Protein AF-M5BKD4-F1 (afdb_monomer)

Radius of gyration: 19.67 Å; Cα contacts (8 Å, |Δi|>4): 62; chains: 1; bounding box: 41×24×60 Å

Secondary structure (DSSP, 8-state):
-HHHHHHHHH-TTHHHH-GGGTSPPTT--HHHHHHHHHHHHHHHHHHHHHHHHHHHHHHHHTTPPPPPHHHHHHHHHHHHHHHHHHHHHTTSTT-PPPTT----------

pLDDT: mean 80.67, std 17.55, range [36.06, 97.69]

Mean predicted aligned error: 9.78 Å

Structure (mmCIF, N/CA/C/O backbone):
data_AF-M5BKD4-F1
#
_entry.id   AF-M5BKD4-F1
#
loop_
_atom_site.group_PDB
_atom_site.id
_atom_site.type_symbol
_atom_site.label_atom_id
_atom_site.label_alt_id
_atom_site.label_comp_id
_atom_site.label_asym_id
_atom_site.label_entity_id
_atom_site.label_seq_id
_atom_site.pdbx_PDB_ins_code
_atom_site.Cartn_x
_atom_site.Cartn_y
_atom_site.Cartn_z
_atom_site.occupancy
_atom_site.B_iso_or_equiv
_atom_site.auth_seq_id
_atom_site.auth_comp_id
_atom_site.auth_asym_id
_atom_site.auth_atom_id
_atom_site.pdbx_PDB_model_num
ATOM 1 N N . MET A 1 1 ? 9.746 0.955 -15.066 1.00 68.75 1 MET A N 1
ATOM 2 C CA . MET A 1 1 ? 8.627 1.755 -14.499 1.00 68.75 1 MET A CA 1
ATOM 3 C C . MET A 1 1 ? 7.268 1.361 -15.089 1.00 68.75 1 MET A C 1
ATOM 5 O O . MET A 1 1 ? 7.134 1.356 -16.309 1.00 68.75 1 MET A O 1
ATOM 9 N N . LYS A 1 2 ? 6.250 1.088 -14.249 1.00 69.81 2 LYS A N 1
ATOM 10 C CA . LYS A 1 2 ? 4.887 0.645 -14.652 1.00 69.81 2 LYS A CA 1
ATOM 11 C C . LYS A 1 2 ? 4.189 1.588 -15.643 1.00 69.81 2 LYS A C 1
ATOM 13 O O . LYS A 1 2 ? 3.612 1.123 -16.620 1.00 69.81 2 LYS A O 1
ATOM 18 N N . LEU A 1 3 ? 4.299 2.904 -15.440 1.00 71.19 3 LEU A N 1
ATOM 19 C CA . LEU A 1 3 ? 3.652 3.916 -16.289 1.00 71.19 3 LEU A CA 1
ATOM 20 C C . LEU A 1 3 ? 4.162 3.892 -17.741 1.00 71.19 3 LEU A C 1
ATOM 22 O O . LEU A 1 3 ? 3.376 4.015 -18.676 1.00 71.19 3 LEU A O 1
ATOM 26 N N . ARG A 1 4 ? 5.468 3.665 -17.935 1.00 72.81 4 ARG A N 1
ATOM 27 C CA . ARG A 1 4 ? 6.080 3.509 -19.264 1.00 72.81 4 ARG A CA 1
ATOM 28 C C . ARG A 1 4 ? 5.509 2.296 -19.999 1.00 72.81 4 ARG A C 1
ATOM 30 O O . ARG A 1 4 ? 5.099 2.405 -21.150 1.00 72.81 4 ARG A O 1
ATOM 37 N N . HIS A 1 5 ? 5.448 1.148 -19.327 1.00 71.88 5 HIS A N 1
ATOM 38 C CA . HIS A 1 5 ? 4.913 -0.072 -19.934 1.00 71.88 5 HIS A CA 1
ATOM 39 C C . HIS A 1 5 ? 3.405 0.049 -20.203 1.00 71.88 5 HIS A C 1
ATOM 41 O O . HIS A 1 5 ? 2.950 -0.355 -21.267 1.00 71.88 5 HIS A O 1
ATOM 47 N N . GLN A 1 6 ? 2.640 0.711 -19.326 1.00 74.38 6 GLN A N 1
ATOM 48 C CA . GLN A 1 6 ? 1.237 1.055 -19.600 1.00 74.38 6 GLN A CA 1
ATOM 49 C C . GLN A 1 6 ? 1.090 1.941 -20.848 1.00 74.38 6 GLN A C 1
ATOM 51 O O . GLN A 1 6 ? 0.221 1.679 -21.677 1.00 74.38 6 GLN A O 1
ATOM 56 N N . LEU A 1 7 ? 1.953 2.950 -21.024 1.00 75.00 7 LEU A N 1
ATOM 57 C CA . LEU A 1 7 ? 1.940 3.827 -22.200 1.00 75.00 7 LEU A CA 1
ATOM 58 C C . LEU A 1 7 ? 2.170 3.044 -23.505 1.00 75.00 7 LEU A C 1
ATOM 60 O O . LEU A 1 7 ? 1.469 3.266 -24.491 1.00 75.00 7 LEU A O 1
ATOM 64 N N . PHE A 1 8 ? 3.104 2.091 -23.504 1.00 76.75 8 PHE A N 1
ATOM 65 C CA . PHE A 1 8 ? 3.389 1.249 -24.673 1.00 76.75 8 PHE A CA 1
ATOM 66 C C . PHE A 1 8 ? 2.332 0.170 -24.924 1.00 76.75 8 PHE A C 1
ATOM 68 O O . PHE A 1 8 ? 2.098 -0.197 -26.078 1.00 76.75 8 PHE A O 1
ATOM 75 N N . THR A 1 9 ? 1.662 -0.308 -23.875 1.00 75.69 9 THR A N 1
ATOM 76 C CA . THR A 1 9 ? 0.488 -1.181 -24.001 1.00 75.69 9 THR A CA 1
ATOM 77 C C . THR A 1 9 ? -0.682 -0.446 -24.658 1.00 75.69 9 THR A C 1
ATOM 79 O O . THR A 1 9 ? -1.397 -1.047 -25.460 1.00 75.69 9 THR A O 1
ATOM 82 N N . LEU A 1 10 ? -0.854 0.849 -24.369 1.00 79.44 10 LEU A N 1
ATOM 83 C CA . LEU A 1 10 ? -1.895 1.689 -24.970 1.00 79.44 10 LEU A CA 1
ATOM 84 C C . LEU A 1 10 ? -1.586 2.058 -26.429 1.00 79.44 10 LEU A C 1
ATOM 86 O O . LEU A 1 10 ? -2.458 1.917 -27.284 1.00 79.44 10 LEU A O 1
ATOM 90 N N . ASP A 1 11 ? -0.358 2.487 -26.736 1.00 80.75 11 ASP A N 1
ATOM 91 C CA . ASP A 1 11 ? 0.073 2.757 -28.112 1.00 80.75 11 ASP A CA 1
ATOM 92 C C . ASP A 1 11 ? 1.527 2.328 -28.360 1.00 80.75 11 ASP A C 1
ATOM 94 O O . ASP A 1 11 ? 2.500 3.016 -28.037 1.00 80.75 11 ASP A O 1
ATOM 98 N N . LYS A 1 12 ? 1.675 1.193 -29.052 1.00 79.50 12 LYS A N 1
ATOM 99 C CA . LYS A 1 12 ? 2.974 0.623 -29.439 1.00 79.50 12 LYS A CA 1
ATOM 100 C C . LYS A 1 12 ? 3.783 1.525 -30.380 1.00 79.50 12 LYS A C 1
ATOM 102 O O . LYS A 1 12 ? 4.991 1.323 -30.518 1.00 79.50 12 LYS A O 1
ATOM 107 N N . LYS A 1 13 ? 3.157 2.495 -31.063 1.00 81.69 13 LYS A N 1
ATOM 108 C CA . LYS A 1 13 ? 3.862 3.451 -31.936 1.00 81.69 13 LYS A CA 1
ATOM 109 C C . LYS A 1 13 ? 4.661 4.470 -31.126 1.00 81.69 13 LYS A C 1
ATOM 111 O O . LYS A 1 13 ? 5.674 4.951 -31.632 1.00 81.69 13 LYS A O 1
ATOM 116 N N . LEU A 1 14 ? 4.267 4.750 -29.880 1.00 81.12 14 LEU A N 1
ATOM 117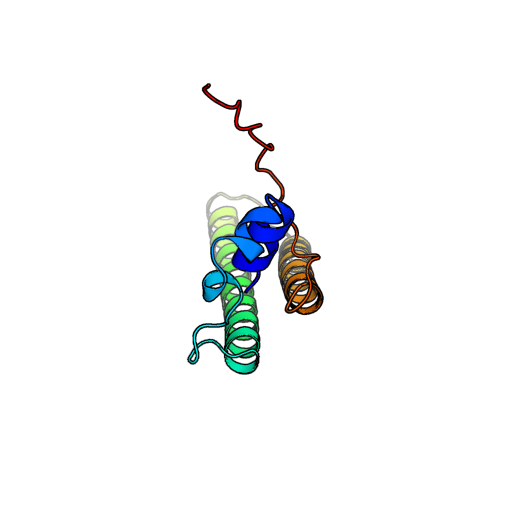 C CA . LEU A 1 14 ? 4.977 5.689 -29.006 1.00 81.12 14 LEU A CA 1
ATOM 118 C C . LEU A 1 14 ? 6.401 5.225 -28.705 1.00 81.12 14 LEU A C 1
ATOM 120 O O . LEU A 1 14 ? 7.312 6.037 -28.789 1.00 81.12 14 LEU A O 1
ATOM 124 N N . LYS A 1 15 ? 6.616 3.918 -28.507 1.00 74.88 15 LYS A N 1
ATOM 125 C CA . LYS A 1 15 ? 7.957 3.337 -28.313 1.00 74.88 15 LYS A CA 1
ATOM 126 C C . LYS A 1 15 ? 8.910 3.613 -29.485 1.00 74.88 15 LYS A C 1
ATOM 128 O O . LYS A 1 15 ? 10.107 3.765 -29.291 1.00 74.88 15 LYS A O 1
ATOM 133 N N . LYS A 1 16 ? 8.385 3.686 -30.715 1.00 78.06 16 LYS A N 1
ATOM 134 C CA . LYS A 1 16 ? 9.183 3.999 -31.917 1.00 78.06 16 LYS A CA 1
ATOM 135 C C . LYS A 1 16 ? 9.385 5.497 -32.126 1.00 78.06 16 LYS A C 1
ATOM 137 O O . LYS A 1 16 ? 10.372 5.891 -32.732 1.00 78.06 16 LYS A O 1
ATOM 142 N N . LYS A 1 17 ? 8.408 6.307 -31.716 1.00 83.88 17 LYS A N 1
ATOM 143 C CA . LYS A 1 17 ? 8.403 7.760 -31.924 1.00 83.88 17 LYS A CA 1
ATOM 144 C C . LYS A 1 17 ? 9.224 8.500 -30.866 1.00 83.88 17 LYS A C 1
ATOM 146 O O . LYS A 1 17 ? 9.780 9.545 -31.180 1.00 83.88 17 LYS A O 1
ATOM 151 N N . TYR A 1 18 ? 9.281 7.945 -29.662 1.00 81.31 18 TYR A N 1
ATOM 152 C CA . TYR A 1 18 ? 9.923 8.520 -28.490 1.00 81.31 18 TYR A CA 1
ATOM 153 C C . TYR A 1 18 ? 10.785 7.440 -27.828 1.00 81.31 18 TYR A C 1
ATOM 155 O O . TYR A 1 18 ? 10.384 6.817 -26.844 1.00 81.31 18 TYR A O 1
ATOM 163 N N . SER A 1 19 ? 11.936 7.138 -28.431 1.00 77.50 19 SER A N 1
ATOM 164 C CA . SER A 1 19 ? 12.856 6.102 -27.940 1.00 77.50 19 SER A CA 1
ATOM 165 C C . SER A 1 19 ? 13.429 6.430 -26.562 1.00 77.50 19 SER A C 1
ATOM 167 O O . SER A 1 19 ? 13.729 5.524 -25.796 1.00 77.50 19 SER A O 1
ATOM 169 N N . GLU A 1 20 ? 13.513 7.713 -26.215 1.00 75.44 20 GLU A N 1
ATOM 170 C CA . GLU A 1 20 ? 13.887 8.198 -24.886 1.00 75.44 20 GLU A CA 1
ATOM 171 C C . GLU A 1 20 ? 12.910 7.744 -23.797 1.00 75.44 20 GLU A C 1
ATOM 173 O O . GLU A 1 20 ? 13.303 7.591 -22.647 1.00 75.44 20 GLU A O 1
ATOM 178 N N . LEU A 1 21 ? 11.647 7.473 -24.154 1.00 72.56 21 LEU A N 1
ATOM 179 C CA . LEU A 1 21 ? 10.689 6.898 -23.216 1.00 72.56 21 LEU A CA 1
ATOM 180 C C . LEU A 1 21 ? 10.969 5.423 -22.954 1.00 72.56 21 LEU A C 1
ATOM 182 O O . LEU A 1 21 ? 10.406 4.910 -22.002 1.00 72.56 21 LEU A O 1
ATOM 186 N N . ASP A 1 22 ? 11.750 4.727 -23.788 1.00 71.69 22 ASP A N 1
ATOM 187 C CA . ASP A 1 22 ? 12.110 3.314 -23.593 1.00 71.69 22 ASP A CA 1
ATOM 188 C C . ASP A 1 22 ? 13.294 3.152 -22.629 1.00 71.69 22 ASP A C 1
ATOM 190 O O . ASP A 1 22 ? 13.435 2.119 -21.973 1.00 71.69 22 ASP A O 1
ATOM 194 N N . GLU A 1 23 ? 14.109 4.194 -22.485 1.00 68.62 23 GLU A N 1
ATOM 195 C CA . GLU A 1 23 ? 15.229 4.218 -21.552 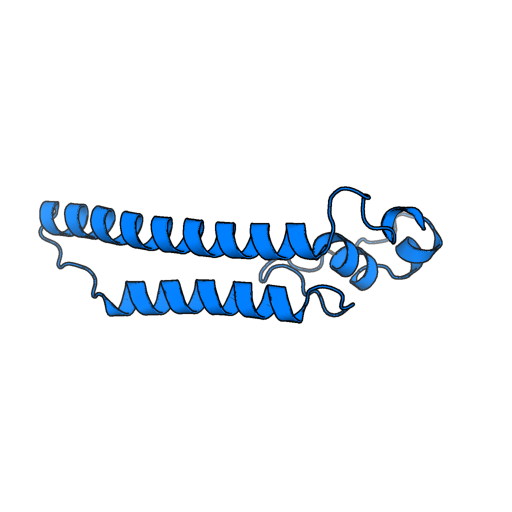1.00 68.62 23 GLU A CA 1
ATOM 196 C C . GLU A 1 23 ? 14.735 4.492 -20.124 1.00 68.62 23 GLU A C 1
ATOM 198 O O . GLU A 1 23 ? 13.699 5.115 -19.884 1.00 68.62 23 GLU A O 1
ATOM 203 N N . LEU A 1 24 ? 15.418 3.900 -19.148 1.00 63.75 24 LEU A N 1
ATOM 204 C CA . LEU A 1 24 ? 15.221 4.218 -17.737 1.00 63.75 24 LEU A CA 1
ATOM 205 C C . LEU A 1 24 ? 16.060 5.472 -17.458 1.00 63.75 24 LEU A C 1
ATOM 207 O O . LEU A 1 24 ? 17.203 5.531 -17.912 1.00 63.75 24 LEU A O 1
ATOM 211 N N . GLU A 1 25 ? 15.529 6.462 -16.736 1.00 65.19 25 GLU A N 1
ATOM 212 C CA . GLU A 1 25 ? 16.392 7.538 -16.233 1.00 65.19 25 GLU A CA 1
ATOM 213 C C . GLU A 1 25 ? 17.504 6.895 -15.393 1.00 65.19 25 GLU A C 1
ATOM 215 O O . GLU A 1 25 ? 17.225 6.002 -14.592 1.00 65.19 25 GLU A O 1
ATOM 220 N N . SER A 1 26 ? 18.758 7.310 -15.599 1.00 60.34 26 SER A N 1
ATOM 221 C CA . SER A 1 26 ? 19.947 6.637 -15.045 1.00 60.34 26 SER A CA 1
ATOM 222 C C . SER A 1 26 ? 19.937 6.481 -13.525 1.00 60.34 26 SER A C 1
ATOM 224 O O . SER A 1 26 ? 20.637 5.622 -12.999 1.00 60.34 26 SER A O 1
ATOM 226 N N . ASP A 1 27 ? 19.149 7.306 -12.837 1.00 67.19 27 ASP A N 1
ATOM 227 C CA . ASP A 1 27 ? 19.057 7.369 -11.379 1.00 67.19 27 ASP A CA 1
ATOM 228 C C . ASP A 1 27 ? 17.902 6.516 -10.816 1.00 67.19 27 ASP A C 1
ATOM 230 O O . ASP A 1 27 ? 17.766 6.375 -9.601 1.00 67.19 27 ASP A O 1
ATOM 234 N N . LEU A 1 28 ? 17.054 5.954 -11.683 1.00 71.88 28 LEU A N 1
ATOM 235 C CA . LEU A 1 28 ? 15.892 5.134 -11.337 1.00 71.88 28 LEU A CA 1
ATOM 236 C C . LEU A 1 28 ? 16.125 3.681 -11.753 1.00 71.88 28 LEU A C 1
ATOM 238 O O . LEU A 1 28 ? 15.372 3.159 -12.567 1.00 71.88 28 LEU A O 1
ATOM 242 N N . ASP A 1 29 ? 17.161 3.033 -11.224 1.00 78.81 29 ASP A N 1
ATOM 243 C CA . ASP A 1 29 ? 17.441 1.623 -11.511 1.00 78.81 29 ASP A CA 1
ATOM 244 C C . ASP A 1 29 ? 16.433 0.650 -10.862 1.00 78.81 29 ASP A C 1
ATOM 246 O O . ASP A 1 29 ? 15.570 1.019 -10.057 1.00 78.81 29 ASP A O 1
ATOM 250 N N . ASP A 1 30 ? 16.517 -0.627 -11.243 1.00 79.94 30 ASP A N 1
ATOM 251 C CA . ASP A 1 30 ? 15.615 -1.665 -10.731 1.00 79.94 30 ASP A CA 1
ATOM 252 C C . ASP A 1 30 ? 15.754 -1.870 -9.210 1.00 79.94 30 ASP A C 1
ATOM 254 O O . ASP A 1 30 ? 14.771 -2.217 -8.551 1.00 79.94 30 ASP A O 1
ATOM 258 N N . GLU A 1 31 ? 16.941 -1.616 -8.643 1.00 85.56 31 GLU A N 1
ATOM 259 C CA . GLU A 1 31 ? 17.197 -1.725 -7.202 1.00 85.56 31 GLU A CA 1
ATOM 260 C C . GLU A 1 31 ? 16.504 -0.595 -6.427 1.00 85.56 31 GLU A C 1
ATOM 262 O O . GLU A 1 31 ? 15.883 -0.828 -5.385 1.00 85.56 31 GLU A O 1
ATOM 267 N N . PHE A 1 32 ? 16.561 0.634 -6.948 1.00 87.56 32 PHE A N 1
ATOM 268 C CA . PHE A 1 32 ? 15.837 1.777 -6.411 1.00 87.56 32 PHE A CA 1
ATOM 269 C C . PHE A 1 32 ? 14.332 1.522 -6.431 1.00 87.56 32 PHE A C 1
ATOM 271 O O . PHE A 1 32 ? 13.659 1.772 -5.428 1.00 87.56 32 PHE A O 1
ATOM 278 N N . ILE A 1 33 ? 13.805 1.011 -7.549 1.00 84.9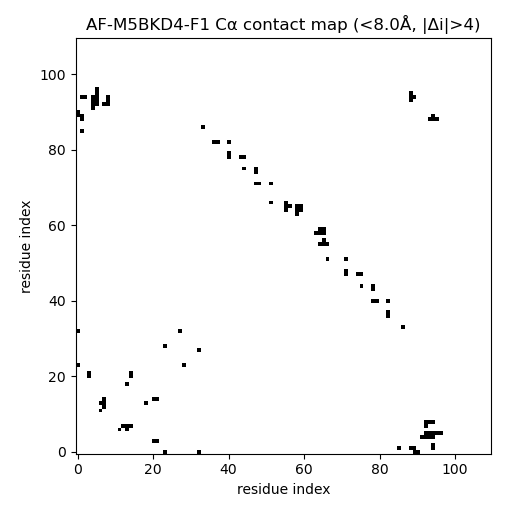4 33 ILE A N 1
ATOM 279 C CA . ILE A 1 33 ? 12.373 0.722 -7.690 1.00 84.94 33 ILE A CA 1
ATOM 280 C C . ILE A 1 33 ? 11.943 -0.345 -6.679 1.00 84.94 33 ILE A C 1
ATOM 282 O O . ILE A 1 33 ? 10.951 -0.134 -5.988 1.00 84.94 33 ILE A O 1
ATOM 286 N N . GLU A 1 34 ? 12.695 -1.441 -6.536 1.00 89.19 34 GLU A N 1
ATOM 287 C CA . GLU A 1 34 ? 12.384 -2.485 -5.550 1.00 89.19 34 GLU A CA 1
ATOM 288 C C . GLU A 1 34 ? 12.361 -1.930 -4.123 1.00 89.19 34 GLU A C 1
ATOM 290 O O . GLU A 1 34 ? 11.369 -2.083 -3.411 1.00 89.19 34 GLU A O 1
ATOM 295 N N . ARG A 1 35 ? 13.407 -1.194 -3.732 1.00 91.31 35 ARG A N 1
ATOM 296 C CA . ARG A 1 35 ? 13.498 -0.590 -2.397 1.00 91.31 35 ARG A CA 1
ATOM 297 C C . ARG A 1 35 ? 12.371 0.408 -2.131 1.00 91.31 35 ARG A C 1
ATOM 299 O O . ARG A 1 35 ? 11.868 0.495 -1.011 1.00 91.31 35 ARG A O 1
ATOM 306 N N . TRP A 1 36 ? 12.002 1.197 -3.137 1.00 91.44 36 TRP A N 1
ATOM 307 C CA . TRP A 1 36 ? 10.914 2.161 -3.024 1.00 91.44 36 TRP A CA 1
ATOM 308 C C . TRP A 1 36 ? 9.558 1.464 -2.887 1.00 91.44 36 TRP A C 1
ATOM 310 O O . TRP A 1 36 ? 8.754 1.876 -2.052 1.00 91.44 36 TRP A O 1
ATOM 320 N N . GLU A 1 37 ? 9.309 0.408 -3.667 1.00 91.31 37 GLU A N 1
ATOM 321 C CA . GLU A 1 37 ? 8.078 -0.386 -3.595 1.00 91.31 37 GLU A CA 1
ATOM 322 C C . GLU A 1 37 ? 7.935 -1.070 -2.228 1.00 91.31 37 GLU A C 1
ATOM 324 O O . GLU A 1 37 ? 6.862 -1.000 -1.630 1.00 91.31 37 GLU A O 1
ATOM 329 N N . ASP A 1 38 ? 9.015 -1.629 -1.678 1.00 93.50 38 ASP A N 1
ATOM 330 C CA . ASP A 1 38 ? 9.014 -2.220 -0.333 1.00 93.50 38 ASP A CA 1
ATOM 331 C C . ASP A 1 38 ? 8.726 -1.168 0.751 1.00 93.50 38 ASP A C 1
ATOM 333 O O . ASP A 1 38 ? 7.829 -1.349 1.580 1.00 93.50 38 ASP A O 1
ATOM 337 N N . ALA A 1 39 ? 9.398 -0.013 0.700 1.00 94.56 39 ALA A N 1
ATOM 338 C CA . ALA A 1 39 ? 9.145 1.083 1.638 1.00 94.56 39 ALA A CA 1
ATOM 339 C C . ALA A 1 39 ? 7.697 1.602 1.552 1.00 94.56 39 ALA A C 1
ATOM 341 O O . ALA A 1 39 ? 7.096 1.983 2.560 1.00 94.56 39 ALA A O 1
ATOM 342 N N . LYS A 1 40 ? 7.114 1.615 0.348 1.00 94.75 40 LYS A N 1
ATOM 343 C CA . LYS A 1 40 ? 5.724 2.030 0.133 1.00 94.75 40 LYS A CA 1
ATOM 344 C C . LYS A 1 40 ? 4.720 1.007 0.646 1.00 94.75 40 LYS A C 1
ATOM 346 O O . LYS A 1 40 ? 3.747 1.407 1.288 1.00 94.75 40 LYS A O 1
ATOM 351 N N . ARG A 1 41 ? 4.990 -0.284 0.448 1.00 95.44 41 ARG A N 1
ATOM 352 C CA . ARG A 1 41 ? 4.212 -1.382 1.033 1.00 95.44 41 ARG A CA 1
ATOM 353 C C . ARG A 1 41 ? 4.148 -1.247 2.555 1.00 95.44 41 ARG A C 1
ATOM 355 O O . ARG A 1 41 ? 3.060 -1.253 3.132 1.00 95.44 41 ARG A O 1
ATOM 362 N N . GLU A 1 42 ? 5.295 -1.045 3.204 1.00 96.88 42 GLU A N 1
ATOM 363 C CA . GLU A 1 42 ? 5.374 -0.841 4.656 1.00 96.88 42 GLU A CA 1
ATOM 364 C C . GLU A 1 42 ? 4.602 0.406 5.116 1.00 96.88 42 GLU A C 1
ATOM 366 O O . GLU A 1 42 ? 3.837 0.350 6.086 1.00 96.88 42 GLU A O 1
ATOM 371 N N . GLU A 1 43 ? 4.751 1.528 4.401 1.00 96.50 43 GLU A N 1
ATOM 372 C CA . GLU A 1 43 ? 4.041 2.777 4.692 1.00 96.50 43 GLU A CA 1
ATOM 373 C C . GLU A 1 43 ? 2.514 2.594 4.625 1.00 96.50 43 GLU A C 1
ATOM 375 O O . GLU A 1 43 ? 1.780 3.097 5.484 1.00 96.50 43 GLU A O 1
ATOM 380 N N . GLU A 1 44 ? 2.012 1.877 3.619 1.00 96.94 44 GLU A N 1
ATOM 381 C CA . GLU A 1 44 ? 0.582 1.617 3.452 1.00 96.94 44 GLU A CA 1
ATOM 382 C C . GLU A 1 44 ? 0.020 0.683 4.523 1.00 96.94 44 GLU A C 1
ATOM 384 O O . GLU A 1 44 ? -1.044 0.976 5.079 1.00 96.94 44 GLU A O 1
ATOM 389 N N . ILE A 1 45 ? 0.750 -0.375 4.888 1.00 97.00 45 ILE A N 1
ATOM 390 C CA . ILE A 1 45 ? 0.367 -1.265 5.993 1.00 97.00 45 ILE A CA 1
ATOM 391 C C . ILE A 1 45 ? 0.311 -0.480 7.309 1.00 97.00 45 ILE A C 1
ATOM 393 O O . ILE A 1 45 ? -0.669 -0.580 8.053 1.00 97.00 45 ILE A O 1
ATOM 397 N N . ALA A 1 46 ? 1.311 0.361 7.591 1.00 97.56 46 ALA A N 1
ATOM 398 C CA . ALA A 1 46 ? 1.324 1.197 8.792 1.00 97.56 46 ALA A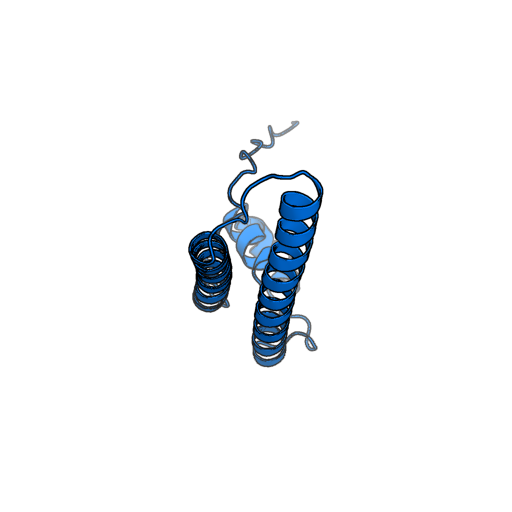 CA 1
ATOM 399 C C . ALA A 1 46 ? 0.136 2.176 8.826 1.00 97.56 46 ALA A C 1
ATOM 401 O O . ALA A 1 46 ? -0.502 2.356 9.869 1.00 97.56 46 ALA A O 1
ATOM 402 N N . LYS A 1 47 ? -0.215 2.777 7.680 1.00 96.94 47 LYS A N 1
ATOM 403 C CA . LYS A 1 47 ? -1.409 3.629 7.550 1.00 96.94 47 LYS A CA 1
ATOM 404 C C . LYS A 1 47 ? -2.703 2.849 7.767 1.00 96.94 47 LYS A C 1
ATOM 406 O O . LYS A 1 47 ? -3.591 3.375 8.437 1.00 96.94 47 LYS A O 1
ATOM 411 N N . ALA A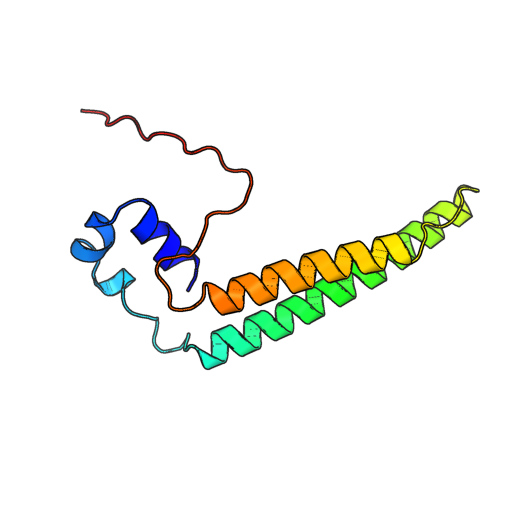 1 48 ? -2.815 1.634 7.231 1.00 96.56 48 ALA A N 1
ATOM 412 C CA . ALA A 1 48 ? -3.987 0.780 7.414 1.00 96.56 48 ALA A CA 1
ATOM 413 C C . ALA A 1 48 ? -4.197 0.446 8.898 1.00 96.56 48 ALA A C 1
ATOM 415 O O . ALA A 1 48 ? -5.283 0.689 9.424 1.00 96.56 48 ALA A O 1
ATOM 416 N N . ARG A 1 49 ? -3.133 0.024 9.597 1.00 97.19 49 ARG A N 1
ATOM 417 C CA . ARG A 1 49 ? -3.157 -0.252 11.045 1.00 97.19 49 ARG A CA 1
ATOM 418 C C . ARG A 1 49 ? -3.576 0.974 11.857 1.00 97.19 49 ARG A C 1
ATOM 420 O O . ARG A 1 49 ? -4.529 0.910 12.626 1.00 97.19 49 ARG A O 1
ATOM 427 N N . LYS A 1 50 ? -2.931 2.122 11.619 1.00 97.69 50 LYS A N 1
ATOM 428 C CA . LYS A 1 50 ? -3.245 3.380 12.320 1.00 97.69 50 LYS A CA 1
ATOM 429 C C . LYS A 1 50 ? -4.678 3.853 12.067 1.00 97.69 50 LYS A C 1
ATOM 431 O O . LYS A 1 50 ? -5.321 4.418 12.950 1.00 97.69 50 LYS A O 1
ATOM 436 N N . LYS A 1 51 ? -5.174 3.683 10.840 1.00 96.19 51 LYS A N 1
ATOM 437 C CA . LYS A 1 51 ? -6.549 4.041 10.484 1.00 96.19 51 LYS A CA 1
ATOM 438 C C . LYS A 1 51 ? -7.550 3.133 11.192 1.00 96.19 51 LYS A C 1
ATOM 440 O O . LYS A 1 51 ? -8.527 3.655 11.714 1.00 96.19 51 LYS A O 1
ATOM 445 N N . PHE A 1 52 ? -7.291 1.829 11.217 1.00 96.94 52 PHE A N 1
ATOM 446 C CA . PHE A 1 52 ? -8.135 0.844 11.888 1.00 96.94 52 PHE A CA 1
ATOM 447 C C . PHE A 1 52 ? -8.273 1.142 13.384 1.00 96.94 52 PHE A C 1
ATOM 449 O O . PHE A 1 52 ? -9.391 1.259 13.875 1.00 96.94 52 PHE A O 1
ATOM 456 N N . GLU A 1 53 ? -7.157 1.381 14.077 1.00 96.94 53 GLU A N 1
ATOM 457 C CA . GLU A 1 53 ? -7.155 1.759 15.497 1.00 96.94 53 GLU A CA 1
ATOM 458 C C . GLU A 1 53 ? -7.985 3.028 15.739 1.00 96.94 53 GLU A C 1
ATOM 460 O O . GLU A 1 53 ? -8.952 3.012 16.498 1.00 96.94 53 GLU A O 1
ATOM 465 N N . LYS A 1 54 ? -7.699 4.100 14.990 1.00 97.31 54 LYS A N 1
ATOM 466 C CA . LYS A 1 54 ? -8.423 5.372 15.116 1.00 97.31 54 LYS A CA 1
ATOM 467 C C . LYS A 1 54 ? -9.915 5.255 14.784 1.00 97.31 54 LYS A C 1
ATOM 469 O O . LYS A 1 54 ? -10.733 6.004 15.317 1.00 97.31 54 LYS A O 1
ATOM 474 N N . ASP A 1 55 ? -10.284 4.405 13.833 1.00 95.69 55 ASP A N 1
ATOM 475 C CA . ASP A 1 55 ? -11.684 4.210 13.464 1.00 95.69 55 ASP A CA 1
ATOM 476 C C . ASP A 1 55 ? -12.410 3.342 14.513 1.00 95.69 55 ASP A C 1
ATOM 478 O O . ASP A 1 55 ? -13.558 3.651 14.830 1.00 95.69 55 ASP A O 1
ATOM 482 N N . ASN A 1 56 ? -11.737 2.376 15.151 1.00 96.19 56 ASN A N 1
ATOM 483 C CA . ASN A 1 56 ? -12.264 1.637 16.305 1.00 96.19 56 ASN A CA 1
ATO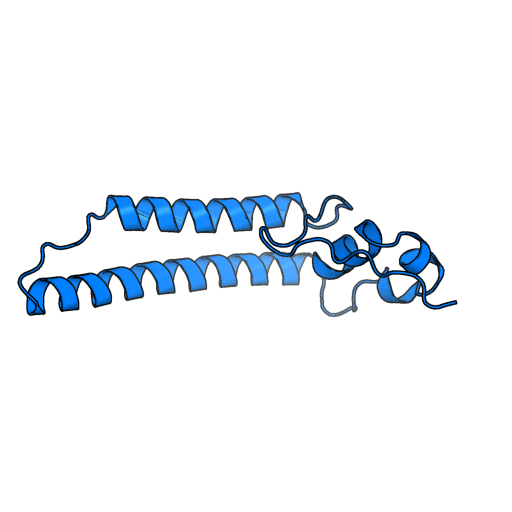M 484 C C . ASN A 1 56 ? -12.449 2.513 17.546 1.00 96.19 56 ASN A C 1
ATOM 486 O O . ASN A 1 56 ? -13.525 2.474 18.140 1.00 96.19 56 ASN A O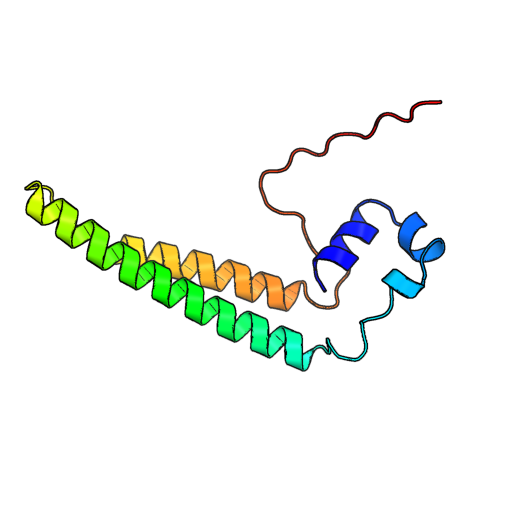 1
ATOM 490 N N . GLU A 1 57 ? -11.484 3.374 17.875 1.00 96.31 57 GLU A N 1
ATOM 491 C CA . GLU A 1 57 ? -11.626 4.364 18.954 1.00 96.31 57 GLU A CA 1
ATOM 492 C C . GLU A 1 57 ? -12.897 5.208 18.763 1.00 96.31 57 GLU A C 1
ATOM 494 O O . GLU A 1 57 ? -13.741 5.298 19.656 1.00 96.31 57 GLU A O 1
ATOM 499 N N . LYS A 1 58 ? -13.112 5.743 17.552 1.00 96.81 58 LYS A N 1
ATOM 500 C CA . LYS A 1 58 ? -14.327 6.511 17.226 1.00 96.81 58 LYS A CA 1
ATOM 501 C C . LYS A 1 58 ? -15.606 5.679 17.295 1.00 96.81 58 LYS A C 1
ATOM 503 O O . LYS A 1 58 ? -16.661 6.238 17.587 1.00 96.81 58 LYS A O 1
ATOM 508 N N . ARG A 1 59 ? -15.560 4.389 16.944 1.00 95.12 59 ARG A N 1
ATOM 509 C CA . ARG A 1 59 ? -16.724 3.493 17.048 1.00 95.12 59 ARG A CA 1
ATOM 510 C C . ARG A 1 59 ? -17.105 3.325 18.515 1.00 95.12 59 ARG A C 1
ATOM 512 O O . ARG A 1 59 ? -18.260 3.564 18.859 1.00 95.12 59 ARG A O 1
ATOM 519 N N . VAL A 1 60 ? -16.131 3.041 19.379 1.00 95.38 60 VAL A N 1
ATOM 520 C CA . VAL A 1 60 ? -16.344 2.911 20.827 1.00 95.38 60 VAL A CA 1
ATOM 521 C C . VAL A 1 60 ? -16.890 4.209 21.429 1.00 95.38 60 VAL A C 1
ATOM 523 O O . VAL A 1 60 ? -17.877 4.162 22.162 1.00 95.38 60 VAL A O 1
ATOM 526 N N . GLU A 1 61 ? -16.336 5.373 21.065 1.00 95.62 61 GLU A N 1
ATOM 527 C CA . GLU A 1 61 ? -16.843 6.689 21.504 1.00 95.62 61 GLU A CA 1
ATOM 528 C C . GLU A 1 61 ? -18.310 6.931 21.112 1.00 95.62 61 GLU A C 1
ATOM 530 O O . GLU A 1 61 ? -19.056 7.590 21.837 1.00 95.62 61 GLU A O 1
ATOM 535 N N . LYS A 1 62 ? -18.746 6.381 19.975 1.00 94.69 62 LYS A N 1
ATOM 536 C CA . LYS A 1 62 ? -20.134 6.455 19.491 1.00 94.69 62 LYS A CA 1
ATOM 537 C C . LYS A 1 62 ? -21.042 5.363 20.064 1.00 94.69 62 LYS A C 1
ATOM 539 O O . LYS A 1 62 ? -22.227 5.337 19.736 1.00 94.69 62 LYS A O 1
ATOM 544 N N . GLY A 1 63 ? -20.514 4.463 20.895 1.00 95.38 63 GLY A N 1
ATOM 545 C CA . GLY A 1 63 ? -21.233 3.285 21.388 1.00 95.38 63 GLY A CA 1
ATOM 546 C C . GLY A 1 63 ? -21.444 2.197 20.328 1.00 95.38 63 GLY A C 1
ATOM 547 O O . GLY A 1 63 ? -22.277 1.308 20.510 1.00 95.38 63 GLY A O 1
ATOM 548 N N . GLU A 1 64 ? -20.716 2.261 19.213 1.00 95.69 64 GLU A N 1
ATOM 549 C CA . GLU A 1 64 ? -20.670 1.220 18.190 1.00 95.69 64 GLU A CA 1
ATOM 550 C C . GLU A 1 64 ? -19.672 0.121 18.585 1.00 95.69 64 GLU A C 1
ATOM 552 O O . GLU A 1 64 ? -18.742 0.335 19.363 1.00 95.69 64 GLU A O 1
ATOM 557 N N . LYS A 1 65 ? -19.854 -1.081 18.030 1.00 93.88 65 LYS A N 1
ATOM 558 C CA . LYS A 1 65 ? -18.892 -2.173 18.215 1.00 93.88 65 LYS A CA 1
ATOM 559 C C . LYS A 1 65 ? -17.642 -1.919 17.384 1.00 93.88 65 LYS A C 1
ATOM 561 O O . LYS A 1 65 ? -17.745 -1.476 16.241 1.00 93.88 65 LYS A O 1
ATOM 566 N N . GLU A 1 66 ? -16.495 -2.272 17.948 1.00 94.44 66 GLU A N 1
ATOM 567 C CA . GLU A 1 66 ? -15.226 -2.304 17.230 1.00 94.44 66 GLU A CA 1
ATOM 568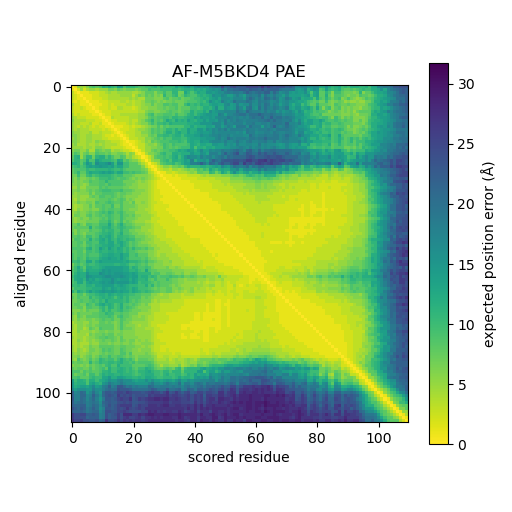 C C . GLU A 1 66 ? -15.318 -3.204 15.997 1.00 94.44 66 GLU A C 1
ATOM 570 O O . GLU A 1 66 ? -16.015 -4.227 15.968 1.00 94.44 66 GLU A O 1
ATOM 575 N N . GLU A 1 67 ? -14.605 -2.794 14.961 1.00 93.50 67 GLU A N 1
ATOM 576 C CA . GLU A 1 67 ? -14.387 -3.590 13.773 1.00 93.50 67 GLU A CA 1
ATOM 577 C C . GLU A 1 67 ? -13.444 -4.750 14.096 1.00 93.50 67 GLU A C 1
ATOM 579 O O . GLU A 1 67 ? -12.527 -4.627 14.910 1.00 93.50 67 GLU A O 1
ATOM 584 N N . LYS A 1 68 ? -13.696 -5.906 13.478 1.00 95.69 68 LYS A N 1
ATOM 585 C CA . LYS A 1 68 ? -12.903 -7.112 13.722 1.00 95.69 68 LYS A CA 1
ATOM 586 C C . LYS A 1 68 ? -11.529 -6.979 13.084 1.00 95.69 68 LYS A C 1
ATOM 588 O O . LYS A 1 68 ? -11.416 -6.474 11.971 1.00 95.69 68 LYS A O 1
ATOM 593 N N . GLU A 1 69 ? -10.523 -7.542 13.740 1.00 94.38 69 GLU A N 1
ATOM 594 C CA . GLU A 1 69 ? -9.149 -7.598 13.226 1.00 94.38 69 GLU A CA 1
ATOM 595 C C . GLU A 1 69 ? -9.060 -8.277 11.850 1.00 94.38 69 GLU A C 1
ATOM 597 O O . GLU A 1 69 ? -8.291 -7.837 11.006 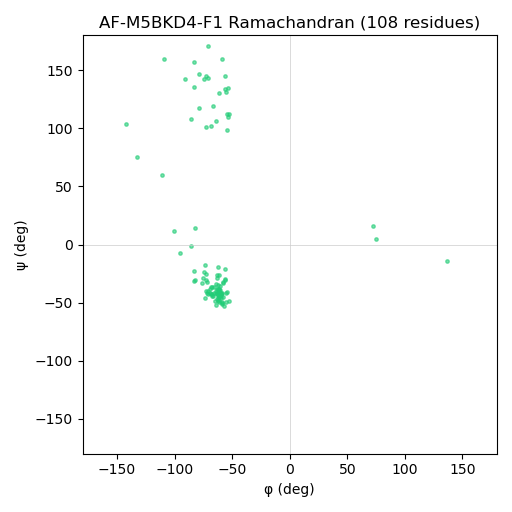1.00 94.38 69 GLU A O 1
ATOM 602 N N . SER A 1 70 ? -9.957 -9.224 11.548 1.00 95.19 70 SER A N 1
ATOM 603 C CA . SER A 1 70 ? -10.041 -9.846 10.219 1.00 95.19 70 SER A CA 1
ATOM 604 C C . SER A 1 70 ? -10.232 -8.840 9.075 1.00 95.19 70 SER A C 1
ATOM 606 O O . SER A 1 70 ? -9.764 -9.083 7.972 1.00 95.19 70 SER A O 1
ATOM 608 N N . ALA A 1 71 ? -10.893 -7.701 9.317 1.00 93.44 71 ALA A N 1
ATOM 609 C CA . ALA A 1 71 ? -11.046 -6.654 8.305 1.00 93.44 71 ALA A CA 1
ATOM 610 C C . ALA A 1 71 ? -9.731 -5.892 8.050 1.00 93.44 71 ALA A C 1
ATOM 612 O O . ALA A 1 71 ? -9.488 -5.411 6.943 1.00 93.44 71 ALA A O 1
ATOM 613 N N . LEU A 1 72 ? -8.876 -5.774 9.072 1.00 95.06 72 LEU A N 1
ATOM 614 C CA . LEU A 1 72 ? -7.527 -5.233 8.923 1.00 95.06 72 LEU A CA 1
ATOM 615 C C . LEU A 1 72 ? -6.628 -6.227 8.181 1.00 95.06 72 LEU A C 1
ATOM 617 O O . LEU A 1 72 ? -5.884 -5.801 7.302 1.00 95.06 72 LEU A O 1
ATOM 621 N N . ASP A 1 73 ? -6.729 -7.519 8.495 1.00 96.00 73 ASP A N 1
ATOM 622 C CA . ASP A 1 73 ? -5.971 -8.574 7.814 1.00 96.00 73 ASP A CA 1
ATOM 623 C C . ASP A 1 73 ? -6.314 -8.629 6.321 1.00 96.00 73 ASP A C 1
ATOM 625 O O . ASP A 1 73 ? -5.414 -8.513 5.495 1.00 96.00 73 ASP A O 1
ATOM 629 N N . GLU A 1 74 ? -7.606 -8.649 5.964 1.00 96.25 74 GLU A N 1
ATOM 630 C CA . GLU A 1 74 ? -8.060 -8.566 4.565 1.00 96.25 74 GLU A CA 1
ATOM 631 C C . GLU A 1 74 ? -7.482 -7.331 3.857 1.00 96.25 74 GLU A C 1
ATOM 633 O O . GLU A 1 74 ? -7.028 -7.399 2.713 1.00 96.25 74 GLU A O 1
ATOM 638 N N . LYS A 1 75 ? -7.436 -6.186 4.553 1.00 94.94 75 LYS A N 1
ATOM 639 C CA . LYS A 1 75 ? -6.884 -4.957 3.980 1.00 94.94 75 LYS A CA 1
ATOM 640 C C . LYS A 1 75 ? -5.371 -5.032 3.764 1.00 94.94 75 LYS A C 1
ATOM 642 O O . LYS A 1 75 ? -4.871 -4.442 2.806 1.00 94.94 75 LYS A O 1
ATOM 647 N N . ILE A 1 76 ? -4.647 -5.690 4.663 1.00 96.19 76 ILE A N 1
ATOM 648 C CA . ILE A 1 76 ? -3.200 -5.904 4.553 1.00 96.19 76 ILE A CA 1
ATOM 649 C C . ILE A 1 76 ? -2.898 -6.901 3.432 1.00 96.19 76 ILE A C 1
ATOM 651 O O . ILE A 1 76 ? -1.971 -6.663 2.658 1.00 96.19 76 ILE A O 1
ATOM 655 N N . ASP A 1 77 ? -3.697 -7.956 3.298 1.00 97.06 77 ASP A N 1
ATOM 656 C CA . ASP A 1 77 ? -3.575 -8.940 2.222 1.00 97.06 77 ASP A CA 1
ATOM 657 C C . ASP A 1 77 ? -3.790 -8.296 0.849 1.00 97.06 77 ASP A C 1
ATOM 659 O O . ASP A 1 77 ? -2.985 -8.511 -0.056 1.00 97.06 77 ASP A O 1
ATOM 663 N N . ASP A 1 78 ? -4.794 -7.424 0.710 1.00 94.88 78 ASP A N 1
ATOM 664 C CA . ASP A 1 78 ? -5.012 -6.638 -0.511 1.00 94.88 78 ASP A CA 1
ATOM 665 C C . ASP A 1 78 ? -3.799 -5.761 -0.871 1.00 94.88 78 ASP A C 1
ATOM 667 O O . ASP A 1 78 ? -3.434 -5.650 -2.044 1.00 94.88 78 ASP A O 1
ATOM 671 N N . ILE A 1 79 ? -3.177 -5.121 0.129 1.00 94.56 79 ILE A N 1
ATOM 672 C CA . ILE A 1 79 ? -1.971 -4.303 -0.070 1.00 94.56 79 ILE A CA 1
ATOM 673 C C . ILE A 1 79 ? -0.825 -5.199 -0.548 1.00 94.56 79 ILE A C 1
ATOM 675 O O . ILE A 1 79 ? -0.225 -4.922 -1.585 1.00 94.56 79 ILE A O 1
ATOM 679 N N . ASN A 1 80 ? -0.547 -6.295 0.160 1.00 95.56 80 ASN A N 1
ATOM 680 C CA . ASN A 1 80 ? 0.516 -7.228 -0.213 1.00 95.56 80 ASN A CA 1
ATOM 681 C C . ASN A 1 80 ? 0.317 -7.786 -1.625 1.00 95.56 80 ASN A C 1
ATOM 683 O O . ASN A 1 80 ? 1.258 -7.767 -2.415 1.00 95.56 80 ASN A O 1
ATOM 687 N N . ALA A 1 81 ? -0.906 -8.193 -1.970 1.00 94.62 81 ALA A N 1
ATOM 688 C CA . ALA A 1 81 ? -1.232 -8.729 -3.285 1.00 94.62 81 ALA A CA 1
ATOM 689 C C . ALA A 1 81 ? -0.979 -7.720 -4.417 1.00 94.62 81 ALA A C 1
ATOM 691 O O . ALA A 1 81 ? -0.486 -8.104 -5.478 1.00 94.62 81 ALA A O 1
ATOM 692 N N . GLU A 1 82 ? -1.277 -6.430 -4.216 1.00 91.19 82 GLU A N 1
ATOM 693 C CA . GLU A 1 82 ? -0.960 -5.410 -5.225 1.00 91.19 82 GLU A CA 1
ATOM 694 C C . GLU A 1 82 ? 0.553 -5.216 -5.370 1.00 91.19 82 GLU A C 1
ATOM 696 O O . GLU A 1 82 ? 1.038 -5.162 -6.497 1.00 91.19 82 GLU A O 1
ATOM 701 N N . TYR A 1 83 ? 1.322 -5.167 -4.278 1.00 91.75 83 TYR A N 1
ATOM 702 C CA . TYR A 1 83 ? 2.778 -5.003 -4.378 1.00 91.75 83 TYR A CA 1
ATOM 703 C C . TYR A 1 83 ? 3.499 -6.257 -4.900 1.00 91.75 83 TYR A C 1
ATOM 705 O O . TYR A 1 83 ? 4.500 -6.133 -5.606 1.00 91.75 83 TYR A O 1
ATOM 713 N N . ASP A 1 84 ? 2.999 -7.460 -4.617 1.00 92.75 84 ASP A N 1
ATOM 714 C CA . ASP A 1 84 ? 3.522 -8.700 -5.206 1.00 92.75 84 ASP A CA 1
ATOM 715 C C . ASP A 1 84 ? 3.274 -8.721 -6.714 1.00 92.75 84 ASP A C 1
ATOM 717 O O . ASP A 1 84 ? 4.174 -9.003 -7.505 1.00 92.75 84 ASP A O 1
ATOM 721 N N . ARG A 1 85 ? 2.088 -8.283 -7.132 1.00 88.94 85 ARG A N 1
ATOM 722 C CA . ARG A 1 85 ? 1.773 -8.083 -8.541 1.00 88.94 85 ARG A CA 1
ATOM 723 C C . ARG A 1 85 ? 2.636 -6.997 -9.194 1.00 88.94 85 ARG A C 1
ATOM 725 O O . ARG A 1 85 ? 3.049 -7.171 -10.336 1.00 88.94 85 ARG A O 1
ATOM 732 N N . LEU A 1 86 ? 2.923 -5.883 -8.512 1.00 86.12 86 LEU A N 1
ATOM 733 C CA . LEU A 1 86 ? 3.841 -4.854 -9.026 1.00 86.12 86 LEU A CA 1
ATOM 734 C C . LEU A 1 86 ? 5.235 -5.435 -9.283 1.00 86.12 86 LEU A C 1
ATOM 736 O O . LEU A 1 86 ? 5.816 -5.169 -10.336 1.00 86.12 86 LEU A O 1
ATOM 740 N N . LYS A 1 87 ? 5.723 -6.284 -8.373 1.00 88.25 87 LYS A N 1
ATOM 741 C CA . LYS A 1 87 ? 6.993 -6.998 -8.525 1.00 88.25 87 LYS A CA 1
ATOM 742 C C . LYS A 1 87 ? 6.990 -7.937 -9.735 1.00 88.25 87 LYS A C 1
ATOM 744 O O . LYS A 1 87 ? 7.982 -7.972 -10.456 1.00 88.25 87 LYS A O 1
ATOM 749 N N . GLU A 1 88 ? 5.892 -8.652 -9.986 1.00 87.00 88 GLU A N 1
ATOM 750 C CA . GLU A 1 88 ? 5.737 -9.513 -11.172 1.00 87.00 88 GLU A CA 1
ATOM 751 C C . GLU A 1 88 ? 5.624 -8.717 -12.484 1.00 87.00 88 GLU A C 1
ATOM 753 O O . GLU A 1 88 ? 6.169 -9.123 -13.509 1.00 87.00 88 GLU A O 1
ATOM 758 N N . GLU A 1 89 ? 4.928 -7.575 -12.471 1.00 82.56 89 GLU A N 1
ATOM 759 C CA . GLU A 1 89 ? 4.748 -6.717 -13.649 1.00 82.56 89 GLU A CA 1
ATOM 760 C C . GLU A 1 89 ? 6.025 -5.922 -13.994 1.00 82.56 89 GLU A C 1
ATOM 762 O O . GLU A 1 89 ? 6.206 -5.508 -15.148 1.00 82.56 89 GLU A O 1
ATOM 767 N N . ARG A 1 90 ? 6.921 -5.689 -13.026 1.00 79.12 90 ARG A N 1
ATOM 768 C CA . ARG A 1 90 ? 8.131 -4.874 -13.200 1.00 79.12 90 ARG A CA 1
ATOM 769 C C . ARG A 1 90 ? 9.066 -5.475 -14.253 1.00 79.12 90 ARG A C 1
ATOM 771 O O . ARG A 1 90 ? 9.404 -6.650 -14.228 1.00 79.12 90 ARG A O 1
ATOM 778 N N . GLY A 1 91 ? 9.496 -4.637 -15.197 1.00 71.00 91 GLY A N 1
ATOM 779 C CA . GLY A 1 91 ? 10.375 -5.056 -16.295 1.00 71.00 91 GLY A CA 1
ATOM 780 C C . GLY A 1 91 ? 9.672 -5.864 -17.392 1.00 71.00 91 GLY A C 1
ATOM 781 O O . GLY A 1 91 ? 10.329 -6.301 -18.335 1.00 71.00 91 GLY A O 1
ATOM 782 N N . THR A 1 92 ? 8.348 -6.033 -17.312 1.00 72.56 92 THR A N 1
ATOM 783 C CA . THR A 1 92 ? 7.540 -6.716 -18.329 1.00 72.56 92 THR A CA 1
ATOM 784 C C . THR A 1 92 ? 6.659 -5.728 -19.101 1.00 72.56 92 THR A C 1
ATOM 786 O O . THR A 1 92 ? 6.318 -4.652 -18.612 1.00 72.56 92 THR A O 1
ATOM 789 N N . ASP A 1 93 ? 6.198 -6.125 -20.289 1.00 65.88 93 ASP A N 1
ATOM 790 C CA . ASP A 1 93 ? 5.162 -5.394 -21.040 1.00 65.88 93 ASP A CA 1
ATOM 791 C C . ASP A 1 93 ? 3.732 -5.731 -20.565 1.00 65.88 93 ASP A C 1
ATOM 793 O O . ASP A 1 93 ? 2.753 -5.439 -21.250 1.00 65.88 93 ASP A O 1
ATOM 797 N N . GLN A 1 94 ? 3.589 -6.373 -19.400 1.00 68.12 94 GLN A N 1
ATOM 798 C CA . GLN A 1 94 ? 2.303 -6.820 -18.856 1.00 68.12 94 GLN A CA 1
ATOM 799 C C . GLN A 1 94 ? 1.744 -5.889 -17.777 1.00 68.12 94 GLN A C 1
ATOM 801 O O . GLN A 1 94 ? 0.753 -6.223 -17.133 1.00 68.12 94 GLN A O 1
ATOM 806 N N . ALA A 1 95 ? 2.329 -4.700 -17.615 1.00 69.31 95 ALA A N 1
ATOM 807 C CA . ALA A 1 95 ? 1.819 -3.669 -16.723 1.00 69.31 95 ALA A CA 1
ATOM 808 C C . ALA A 1 95 ? 0.352 -3.342 -17.039 1.00 69.31 95 ALA A C 1
ATOM 810 O O . ALA A 1 95 ? 0.023 -2.769 -18.083 1.00 69.31 95 ALA A O 1
ATOM 811 N N . VAL A 1 96 ? -0.544 -3.681 -16.118 1.00 66.38 96 VAL A N 1
ATOM 812 C CA . VAL A 1 96 ? -1.978 -3.444 -16.299 1.00 66.38 96 VAL A CA 1
ATOM 813 C C . VAL A 1 96 ? -2.336 -2.075 -15.721 1.00 66.38 96 VAL A C 1
ATOM 815 O O . VAL A 1 96 ? -1.813 -1.662 -14.681 1.00 66.38 96 VAL A O 1
ATOM 818 N N . GLY A 1 97 ? -3.245 -1.363 -16.388 1.00 58.38 97 GLY A N 1
ATOM 819 C CA . GLY A 1 97 ? -3.808 -0.096 -15.914 1.00 58.38 97 GLY A CA 1
ATOM 820 C C . GLY A 1 97 ? -4.513 -0.208 -14.549 1.00 58.38 97 GLY A C 1
ATOM 821 O O . GLY A 1 97 ? -4.915 -1.307 -14.150 1.00 58.38 97 GLY A O 1
ATOM 822 N N . PRO A 1 98 ? -4.705 0.912 -13.826 1.00 51.38 98 PRO A N 1
ATOM 823 C CA . PRO A 1 98 ? -5.508 0.934 -12.605 1.00 51.38 98 PRO A CA 1
ATOM 824 C C . PRO A 1 98 ? -6.911 0.360 -12.857 1.00 51.38 98 PRO A C 1
ATOM 826 O O . PRO A 1 98 ? -7.564 0.718 -13.842 1.00 51.38 98 PRO A O 1
ATOM 829 N N . LYS A 1 99 ? -7.405 -0.509 -11.964 1.00 46.22 99 LYS A N 1
ATOM 830 C CA . LYS A 1 99 ? -8.789 -1.007 -12.026 1.00 46.22 99 LYS A CA 1
ATOM 831 C C . LYS A 1 99 ? -9.750 0.172 -11.811 1.00 46.22 99 LYS A C 1
ATOM 833 O O . LYS A 1 99 ? -9.874 0.655 -10.692 1.00 46.22 99 LYS A O 1
ATOM 838 N N . GLY A 1 100 ? -10.419 0.631 -12.873 1.00 44.78 100 GLY A N 1
ATOM 839 C CA . GLY A 1 100 ? -11.518 1.607 -12.782 1.00 44.78 100 GLY A CA 1
ATOM 840 C C . GLY A 1 100 ? -11.523 2.748 -13.803 1.00 44.78 100 GLY A C 1
ATOM 841 O O . GLY A 1 100 ? -12.563 3.381 -13.968 1.00 44.78 100 GLY A O 1
ATOM 842 N N . HIS A 1 101 ? -10.436 3.004 -14.537 1.00 44.22 101 HIS A N 1
ATOM 843 C CA . HIS A 1 101 ? -10.483 3.980 -15.630 1.00 44.22 101 HIS A CA 1
ATOM 844 C C . HIS A 1 101 ? -10.977 3.310 -16.915 1.00 44.22 101 HIS A C 1
ATOM 846 O O . HIS A 1 101 ? -10.285 2.494 -17.518 1.00 44.22 101 HIS A O 1
ATOM 852 N N . GLN A 1 102 ? -12.208 3.639 -17.314 1.00 38.81 102 GLN A N 1
ATOM 853 C CA . GLN A 1 102 ? -12.753 3.273 -18.617 1.00 38.81 102 GLN A CA 1
ATOM 854 C C . GLN A 1 102 ? -11.820 3.793 -19.717 1.00 38.81 102 GLN A C 1
ATOM 856 O O . GLN A 1 102 ? -11.441 4.964 -19.705 1.00 38.81 102 GLN A O 1
ATOM 861 N N . ASN A 1 103 ? -11.471 2.919 -20.664 1.00 46.75 103 ASN A N 1
ATOM 862 C CA . ASN A 1 103 ? -10.815 3.287 -21.914 1.00 46.75 103 ASN A CA 1
ATOM 863 C C . ASN A 1 103 ? -11.662 4.355 -22.616 1.00 46.75 103 ASN A C 1
ATOM 865 O O . ASN A 1 103 ? -12.644 4.028 -23.286 1.00 46.75 103 ASN A O 1
ATOM 869 N N . VAL A 1 104 ? -11.298 5.628 -22.473 1.00 40.38 104 VAL A N 1
ATOM 870 C CA . VAL A 1 104 ? -11.832 6.669 -23.345 1.00 40.38 104 VAL A CA 1
ATOM 871 C C . VAL A 1 104 ? -11.157 6.442 -24.690 1.00 40.38 104 VAL A C 1
ATOM 873 O O . VAL A 1 104 ? -9.976 6.740 -24.857 1.00 40.38 104 VAL A O 1
ATOM 876 N N . GLN A 1 105 ? -11.886 5.826 -25.622 1.00 36.06 105 GLN A N 1
ATOM 877 C CA . GLN A 1 105 ? -11.492 5.786 -27.024 1.00 36.06 105 GLN A CA 1
ATOM 878 C C . GLN A 1 105 ? -11.251 7.230 -27.458 1.00 36.06 105 GLN A C 1
ATOM 880 O O . GLN A 1 105 ? -12.188 8.027 -27.522 1.00 36.06 105 GLN A O 1
ATOM 885 N N . VAL A 1 106 ? -9.989 7.578 -27.698 1.00 43.53 106 VAL A N 1
ATOM 886 C CA . VAL A 1 106 ? -9.639 8.861 -28.294 1.00 43.53 106 VAL A CA 1
ATOM 887 C C . VAL A 1 106 ? -10.156 8.782 -29.726 1.00 43.53 106 VAL A C 1
ATOM 889 O O . VAL A 1 106 ? -9.610 8.051 -30.546 1.00 43.53 106 VAL A O 1
ATOM 892 N N . GLN A 1 107 ? -11.296 9.417 -29.991 1.00 39.72 107 GLN A N 1
ATOM 893 C CA . GLN A 1 107 ? -11.784 9.577 -31.353 1.00 39.72 107 GLN A CA 1
ATOM 894 C C . GLN A 1 107 ? -10.806 10.507 -32.065 1.00 39.72 107 GLN A C 1
ATOM 896 O O . GLN A 1 107 ? -10.603 11.640 -31.627 1.00 39.72 107 GLN A O 1
ATOM 901 N N . ASP A 1 108 ? -10.178 9.998 -33.123 1.00 41.31 108 ASP A N 1
ATOM 902 C CA . ASP A 1 108 ? -9.345 10.776 -34.030 1.00 41.31 108 ASP A CA 1
ATOM 903 C C . ASP A 1 108 ? -10.144 11.995 -34.525 1.00 41.31 108 ASP A C 1
ATOM 905 O O . ASP A 1 108 ? -11.136 11.860 -35.245 1.00 41.31 108 ASP A O 1
ATOM 909 N N . ALA A 1 109 ? -9.731 13.194 -34.110 1.00 41.03 109 ALA A N 1
ATOM 910 C CA . ALA A 1 109 ? -10.143 14.432 -34.756 1.00 41.03 109 ALA A CA 1
ATOM 911 C C . ALA A 1 109 ? -9.295 14.577 -36.027 1.00 41.03 109 ALA A C 1
ATOM 913 O O . ALA A 1 109 ? -8.065 14.585 -35.944 1.00 41.03 109 ALA A O 1
ATOM 914 N N . GLY A 1 110 ? -9.977 14.574 -37.176 1.00 37.44 110 GLY A N 1
ATOM 915 C CA . GLY A 1 110 ? -9.379 14.561 -38.514 1.00 37.44 110 GLY A CA 1
ATOM 916 C C . GLY A 1 110 ? -8.771 15.871 -38.988 1.00 37.44 110 GLY A C 1
ATOM 917 O O . GLY A 1 110 ? -8.638 16.821 -38.186 1.00 37.44 110 GLY A O 1
#

Solvent-accessible surface area (backbone atoms only — not comparable to full-atom values): 6612 Å² total; per-residue (Å²): 108,62,69,55,26,32,51,38,67,75,38,64,64,49,53,74,74,39,53,75,65,71,53,68,61,90,87,59,43,73,66,54,50,51,56,50,51,53,54,47,53,53,53,50,47,53,49,51,54,55,48,52,53,57,52,28,54,53,23,50,76,71,74,41,76,63,75,61,68,67,63,54,50,55,54,44,50,55,51,51,54,51,54,54,48,49,63,68,28,57,94,39,80,67,29,73,73,74,94,80,73,76,83,74,78,79,75,83,80,129

Organism: Thanatephorus cucumeris (strain AG1-IB / isolate 7/3/14) (NCBI:txid1108050)

Sequence (110 aa):
MKLRHQLFTLDKKLKKKYSELDELESDLDDEFIERWEDAKREEEIAKARKKFEKDNEKRVEKGEKEEKESALDEKIDDINAEYDRLKEERGTDQAVGPKGHQNVQVQDAG

Foldseek 3Di:
DLVLLVVCVVPVVCCVVCVVSVDDDPVCDPVNVLVVLVVVLVVVLVVLVVVLVVVQVVCVVVVHHRDDCVVSVVVNVVSVVVSVVVVVCPPHSPRDDDPPDDPPPPPDDD